Protein AF-A0AAV5U0P3-F1 (afdb_monomer_lite)

Radius of gyration: 22.28 Å; chains: 1; bounding box: 55×40×52 Å

Structure (mmCIF, N/CA/C/O backbone):
data_AF-A0AAV5U0P3-F1
#
_entry.id   AF-A0AAV5U0P3-F1
#
loop_
_atom_site.group_PDB
_atom_site.id
_atom_site.type_symbol
_atom_site.label_atom_id
_atom_site.label_alt_id
_atom_site.label_comp_id
_atom_site.label_asym_id
_atom_site.label_entity_id
_atom_site.label_seq_id
_atom_site.pdbx_PDB_ins_code
_atom_site.Cartn_x
_atom_site.Cartn_y
_atom_site.Cartn_z
_atom_site.occupancy
_atom_site.B_iso_or_equiv
_atom_site.auth_seq_id
_atom_site.auth_comp_id
_atom_site.auth_asym_id
_atom_site.auth_atom_id
_atom_site.pdbx_PDB_model_num
ATOM 1 N N . MET A 1 1 ? -16.451 -22.703 19.266 1.00 36.88 1 MET A N 1
ATOM 2 C CA . MET A 1 1 ? -16.047 -22.479 17.859 1.00 36.88 1 MET A CA 1
ATOM 3 C C . MET A 1 1 ? -15.415 -21.093 17.775 1.00 36.88 1 MET A C 1
ATOM 5 O O . MET A 1 1 ? -16.087 -20.140 17.412 1.00 36.88 1 MET A O 1
ATOM 9 N N . ASP A 1 2 ? -14.146 -20.972 18.171 1.00 39.59 2 ASP A N 1
ATOM 10 C CA . ASP A 1 2 ? -13.405 -19.703 18.162 1.00 39.59 2 ASP A CA 1
ATOM 11 C C . ASP A 1 2 ? -12.747 -19.481 16.800 1.00 39.59 2 ASP A C 1
ATOM 13 O O . ASP A 1 2 ? -11.634 -19.943 16.543 1.00 39.59 2 ASP A O 1
ATOM 17 N N . ARG A 1 3 ? -13.432 -18.774 15.899 1.00 48.09 3 ARG A N 1
ATOM 18 C CA . ARG A 1 3 ? -12.775 -18.206 14.717 1.00 48.09 3 ARG A CA 1
ATOM 19 C C . ARG A 1 3 ? -12.287 -16.810 15.078 1.00 48.09 3 ARG A C 1
ATOM 21 O O . ARG A 1 3 ? -13.047 -15.847 15.029 1.00 48.09 3 ARG A O 1
ATOM 28 N N . ARG A 1 4 ? -11.010 -16.707 15.452 1.00 56.50 4 ARG A N 1
ATOM 29 C CA . ARG A 1 4 ? -10.333 -15.415 15.615 1.00 56.50 4 ARG A CA 1
ATOM 30 C C . ARG A 1 4 ? -10.369 -14.657 14.292 1.00 56.50 4 ARG A C 1
ATOM 32 O O . ARG A 1 4 ? -9.743 -15.065 13.319 1.00 56.50 4 ARG A O 1
ATOM 39 N N . CYS A 1 5 ? -11.130 -13.569 14.262 1.00 58.34 5 CYS A N 1
ATOM 40 C CA . CYS A 1 5 ? -11.195 -12.678 13.116 1.00 58.34 5 CYS A CA 1
ATOM 41 C C . CYS A 1 5 ? -9.983 -11.737 13.153 1.00 58.34 5 CYS A C 1
ATOM 43 O O . CYS A 1 5 ? -9.810 -10.957 14.090 1.00 58.34 5 CYS A O 1
ATOM 45 N N . THR A 1 6 ? -9.133 -11.809 12.134 1.00 69.69 6 THR A N 1
ATOM 46 C CA . THR A 1 6 ? -8.080 -10.820 11.873 1.00 69.69 6 THR A CA 1
ATOM 47 C C . THR A 1 6 ? -8.636 -9.643 11.074 1.00 69.69 6 THR A C 1
ATOM 49 O O . THR A 1 6 ? -9.627 -9.783 10.351 1.00 69.69 6 THR A O 1
ATOM 52 N N . SER A 1 7 ? -8.004 -8.482 11.219 1.00 67.56 7 SER A N 1
ATOM 53 C CA . SER A 1 7 ? -8.362 -7.222 10.564 1.00 67.56 7 SER A CA 1
ATOM 54 C C . SER A 1 7 ? -7.168 -6.680 9.781 1.00 67.56 7 SER A C 1
ATOM 56 O O . SER A 1 7 ? -6.030 -6.839 10.220 1.00 67.56 7 SER A O 1
ATOM 58 N N . HIS A 1 8 ? -7.412 -6.048 8.634 1.00 72.06 8 HIS A N 1
ATOM 59 C CA . HIS A 1 8 ? -6.366 -5.453 7.810 1.00 72.06 8 HIS A CA 1
ATOM 60 C C . HIS A 1 8 ? -6.774 -4.086 7.242 1.00 72.06 8 HIS A C 1
ATOM 62 O O . HIS A 1 8 ? -7.898 -3.924 6.761 1.00 72.06 8 HIS A O 1
ATOM 68 N N . VAL A 1 9 ? -5.841 -3.126 7.247 1.00 62.50 9 VAL A N 1
ATOM 69 C CA . VAL A 1 9 ? -5.994 -1.793 6.633 1.00 62.50 9 VAL A CA 1
ATOM 70 C C . VAL A 1 9 ? -5.127 -1.686 5.392 1.00 62.50 9 VAL A C 1
ATOM 72 O O . VAL A 1 9 ? -3.909 -1.833 5.466 1.00 62.50 9 VAL A O 1
ATOM 75 N N . ASP A 1 10 ? -5.766 -1.384 4.266 1.00 57.59 10 ASP A N 1
ATOM 76 C CA . ASP A 1 10 ? -5.116 -1.212 2.973 1.00 57.59 10 ASP A CA 1
ATOM 77 C C . ASP A 1 10 ? -5.190 0.252 2.534 1.00 57.59 10 ASP A C 1
ATOM 79 O O . ASP A 1 10 ? -6.268 0.780 2.250 1.00 57.59 10 ASP A O 1
ATOM 83 N N . THR A 1 11 ? -4.047 0.928 2.473 1.00 50.72 11 THR A N 1
ATOM 84 C CA . THR A 1 11 ? -3.960 2.245 1.842 1.00 50.72 11 THR A CA 1
ATOM 85 C C . THR A 1 11 ? -3.872 2.040 0.330 1.00 50.72 11 THR A C 1
ATOM 87 O O . THR A 1 11 ? -2.845 1.600 -0.171 1.00 50.72 11 THR A O 1
ATOM 90 N N . LYS A 1 12 ? -4.936 2.334 -0.432 1.00 36.50 12 LYS A N 1
ATOM 91 C CA . LYS A 1 12 ? -4.889 2.267 -1.907 1.00 36.50 12 LYS A CA 1
ATOM 92 C C . LYS A 1 12 ? -4.185 3.507 -2.483 1.00 36.50 12 LYS A C 1
ATOM 94 O O . LYS A 1 12 ? -4.736 4.600 -2.343 1.00 36.50 12 LYS A O 1
ATOM 99 N N . PRO A 1 13 ? -3.027 3.388 -3.161 1.00 38.94 13 PRO A N 1
ATOM 100 C CA . PRO A 1 13 ? -2.409 4.515 -3.847 1.00 38.94 13 PRO A CA 1
ATOM 101 C C . PRO A 1 13 ? -2.849 4.608 -5.316 1.00 38.94 13 PRO A C 1
ATOM 103 O O . PRO A 1 13 ? -3.255 3.626 -5.936 1.00 38.94 13 PRO A O 1
ATOM 106 N N . LYS A 1 14 ? -2.706 5.810 -5.887 1.00 39.69 14 LYS A N 1
ATOM 107 C CA . LYS A 1 14 ? -2.897 6.089 -7.322 1.00 39.69 14 LYS A CA 1
ATOM 108 C C . LYS A 1 14 ? -1.726 5.578 -8.184 1.00 39.69 14 LYS A C 1
ATOM 110 O O . LYS A 1 14 ? -1.912 5.412 -9.381 1.00 39.69 14 LYS A O 1
ATOM 115 N N . TRP A 1 15 ? -0.568 5.290 -7.573 1.00 34.19 15 TRP A N 1
ATOM 116 C CA . TRP A 1 15 ? 0.605 4.651 -8.188 1.00 34.19 15 TRP A CA 1
ATOM 117 C C . TRP A 1 15 ? 1.404 3.874 -7.128 1.00 34.19 15 TRP A C 1
ATOM 119 O O . TRP A 1 15 ? 1.764 4.481 -6.117 1.00 34.19 15 TRP A O 1
ATOM 129 N N . PRO A 1 16 ? 1.674 2.568 -7.303 1.00 40.94 16 PRO A N 1
ATOM 130 C CA . PRO A 1 16 ? 2.462 1.797 -6.346 1.00 40.94 16 PRO A CA 1
ATOM 131 C C . PRO A 1 16 ? 3.967 2.057 -6.512 1.00 40.94 16 PRO A C 1
ATOM 133 O O . PRO A 1 16 ? 4.491 2.049 -7.624 1.00 40.94 16 PRO A O 1
ATOM 136 N N . GLN A 1 17 ? 4.676 2.250 -5.402 1.00 42.06 17 GLN A N 1
ATOM 137 C CA . GLN A 1 17 ? 6.120 2.047 -5.324 1.00 42.06 17 GLN A CA 1
ATOM 138 C C . GLN A 1 17 ? 6.383 0.541 -5.401 1.00 42.06 17 GLN A C 1
ATOM 140 O O . GLN A 1 17 ? 5.790 -0.230 -4.647 1.00 42.06 17 GLN A O 1
ATOM 145 N N . PHE A 1 18 ? 7.234 0.137 -6.338 1.00 38.09 18 PHE A N 1
ATOM 146 C CA . PHE A 1 18 ? 7.629 -1.252 -6.517 1.00 38.09 18 PHE A CA 1
ATOM 147 C C . PHE A 1 18 ? 8.843 -1.534 -5.628 1.00 38.09 18 PHE A C 1
ATOM 149 O O . PHE A 1 18 ? 9.930 -1.017 -5.889 1.00 38.09 18 PHE A O 1
ATOM 156 N N . ASP A 1 19 ? 8.650 -2.312 -4.566 1.00 36.50 19 ASP A N 1
ATOM 157 C CA . ASP A 1 19 ? 9.748 -2.772 -3.721 1.00 36.50 19 ASP A CA 1
ATOM 158 C C . ASP A 1 19 ? 10.452 -3.948 -4.424 1.00 36.50 19 ASP A C 1
ATOM 160 O O . ASP A 1 19 ? 9.823 -4.894 -4.899 1.00 36.50 19 ASP A O 1
ATOM 164 N N . SER A 1 20 ? 11.780 -3.885 -4.529 1.00 40.94 20 SER A N 1
ATOM 165 C CA . SER A 1 20 ? 12.624 -4.807 -5.310 1.00 40.94 20 SER A CA 1
ATOM 166 C C . SER A 1 20 ? 12.723 -6.235 -4.748 1.00 40.94 20 SER A C 1
ATOM 168 O O . SER A 1 20 ? 13.497 -7.044 -5.262 1.00 40.94 20 SER A O 1
ATOM 170 N N . GLU A 1 21 ? 11.945 -6.559 -3.716 1.00 32.91 21 GLU A N 1
ATOM 171 C CA . GLU A 1 21 ? 11.976 -7.842 -3.008 1.00 32.91 21 GLU A CA 1
ATOM 172 C C . GLU A 1 21 ? 10.827 -8.790 -3.383 1.00 32.91 21 GLU A C 1
ATOM 174 O O . GLU A 1 21 ? 10.746 -9.902 -2.865 1.00 32.91 21 GLU A O 1
ATOM 179 N N . GLU A 1 22 ? 9.973 -8.428 -4.345 1.00 34.03 22 GLU A N 1
ATOM 180 C CA . GLU A 1 22 ? 8.906 -9.313 -4.835 1.00 34.03 22 GLU A CA 1
ATOM 181 C C . GLU A 1 22 ? 9.407 -10.256 -5.943 1.00 34.03 22 GLU A C 1
ATOM 183 O O . GLU A 1 22 ? 8.870 -10.358 -7.041 1.00 34.03 22 GLU A O 1
ATOM 188 N N . SER A 1 23 ? 10.504 -10.956 -5.662 1.00 34.59 23 SER A N 1
ATOM 189 C CA . SER A 1 23 ? 10.976 -12.064 -6.491 1.00 34.59 23 SER A CA 1
ATOM 190 C C . SER A 1 23 ? 11.633 -13.119 -5.612 1.00 34.59 23 SER A C 1
ATOM 192 O O . SER A 1 23 ? 12.842 -13.321 -5.668 1.00 34.59 23 SER A O 1
ATOM 194 N N . LYS A 1 24 ? 10.830 -13.722 -4.724 1.00 31.75 24 LYS A N 1
ATOM 195 C CA . LYS A 1 24 ? 11.051 -15.035 -4.080 1.00 31.75 24 LYS A CA 1
ATOM 196 C C . LYS A 1 24 ? 9.915 -15.349 -3.098 1.00 31.75 24 LYS A C 1
ATOM 198 O O . LYS A 1 24 ? 10.121 -15.467 -1.896 1.00 31.75 24 LYS A O 1
ATOM 203 N N . LYS A 1 25 ? 8.700 -15.539 -3.608 1.00 24.56 25 LYS A N 1
ATOM 204 C CA . LYS A 1 25 ? 7.755 -16.436 -2.937 1.00 24.56 25 LYS A CA 1
ATOM 205 C C . LYS A 1 25 ? 6.828 -17.069 -3.959 1.00 24.56 25 LYS A C 1
ATOM 207 O O . LYS A 1 25 ? 5.807 -16.516 -4.344 1.00 24.56 25 LYS A O 1
ATOM 212 N N . THR A 1 26 ? 7.268 -18.221 -4.444 1.00 33.62 26 THR A N 1
ATOM 213 C CA . THR A 1 26 ? 6.430 -19.187 -5.136 1.00 33.62 26 THR A CA 1
ATOM 214 C C . THR A 1 26 ? 5.330 -19.597 -4.169 1.00 33.62 26 THR A C 1
ATOM 216 O O . THR A 1 26 ? 5.623 -20.302 -3.218 1.00 33.62 26 THR A O 1
ATOM 219 N N . ASP A 1 27 ? 4.106 -19.132 -4.387 1.00 28.62 27 ASP A N 1
ATOM 220 C CA . ASP A 1 27 ? 2.893 -19.787 -3.907 1.00 28.62 27 ASP A CA 1
ATOM 221 C C . ASP A 1 27 ? 1.771 -19.447 -4.890 1.00 28.62 27 ASP A C 1
ATOM 223 O O . ASP A 1 27 ? 1.311 -18.312 -4.995 1.00 28.62 27 ASP A O 1
ATOM 227 N N . HIS A 1 28 ? 1.420 -20.466 -5.669 1.00 27.75 28 HIS A N 1
ATOM 228 C CA . HIS A 1 28 ? 0.233 -20.635 -6.498 1.00 27.75 28 HIS A CA 1
ATOM 229 C C . HIS A 1 28 ? -0.900 -19.621 -6.260 1.00 27.75 28 HIS A C 1
ATOM 231 O O . HIS A 1 28 ? -1.805 -19.870 -5.471 1.00 27.75 28 HIS A O 1
ATOM 237 N N . TRP A 1 29 ? -0.928 -18.542 -7.043 1.00 25.95 29 TRP A N 1
ATOM 238 C CA . TRP A 1 29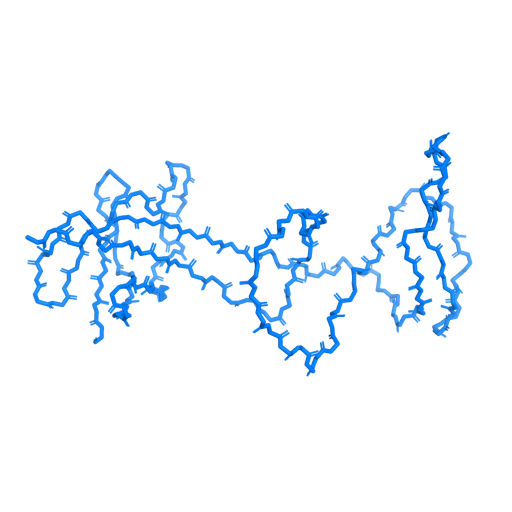 ? -2.162 -17.812 -7.326 1.00 25.95 29 TRP A CA 1
ATOM 239 C C . TRP A 1 29 ? -2.215 -17.499 -8.818 1.00 25.95 29 TRP A C 1
ATOM 241 O O . TRP A 1 29 ? -1.467 -16.671 -9.332 1.00 25.95 29 TRP A O 1
ATOM 251 N N . ASN A 1 30 ? -3.105 -18.204 -9.518 1.00 29.39 30 ASN A N 1
ATOM 252 C CA . ASN A 1 30 ? -3.495 -17.890 -10.885 1.00 29.39 30 ASN A CA 1
ATOM 253 C C . ASN A 1 30 ? -4.168 -16.513 -10.897 1.00 29.39 30 ASN A C 1
ATOM 255 O O . ASN A 1 30 ? -5.357 -16.399 -10.609 1.00 29.39 30 ASN A O 1
ATOM 259 N N . PHE A 1 31 ? -3.419 -15.476 -11.256 1.00 25.17 31 PHE A N 1
ATOM 260 C CA . PHE A 1 31 ? -3.987 -14.270 -11.840 1.00 25.17 31 PHE A CA 1
ATOM 261 C C . PHE A 1 31 ? -3.498 -14.183 -13.279 1.00 25.17 31 PHE A C 1
ATOM 263 O O . PHE A 1 31 ? -2.340 -13.881 -13.556 1.00 25.17 31 PHE A O 1
ATOM 270 N N . SER A 1 32 ? -4.407 -14.474 -14.205 1.00 31.66 32 SER A N 1
ATOM 271 C CA . SER A 1 32 ? -4.301 -14.075 -15.602 1.00 31.66 32 SER A CA 1
ATOM 272 C C . SER A 1 32 ? -4.204 -12.549 -15.655 1.00 31.66 32 SER A C 1
ATOM 274 O O . SER A 1 32 ? -5.213 -11.849 -15.562 1.00 31.66 32 SER A O 1
ATOM 276 N N . LEU A 1 33 ? -2.978 -12.030 -15.732 1.00 28.55 33 LEU A N 1
ATOM 27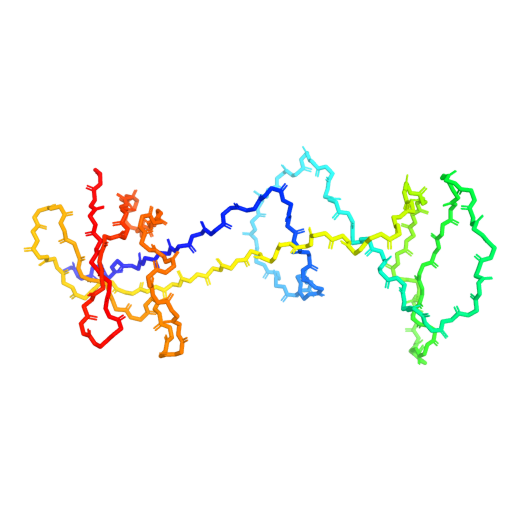7 C CA . LEU A 1 33 ? -2.701 -10.600 -15.791 1.00 28.55 33 LEU A CA 1
ATOM 278 C C . LEU A 1 33 ? -2.671 -10.147 -17.257 1.00 28.55 33 LEU A C 1
ATOM 280 O O . LEU A 1 33 ? -1.622 -10.062 -17.888 1.00 28.55 33 LEU A O 1
ATOM 284 N N . SER A 1 34 ? -3.838 -9.823 -17.812 1.00 31.70 34 SER A N 1
ATOM 285 C CA . SER A 1 34 ? -3.933 -8.927 -18.968 1.00 31.70 34 SER A CA 1
ATOM 286 C C . SER A 1 34 ? -3.854 -7.479 -18.477 1.00 31.70 34 SER A C 1
ATOM 288 O O . SER A 1 34 ? -4.845 -6.750 -18.483 1.00 31.70 34 SER A O 1
ATOM 290 N N . SER A 1 35 ? -2.705 -7.058 -17.949 1.00 34.00 35 SER A N 1
ATOM 291 C CA . SER A 1 35 ? -2.422 -5.646 -17.658 1.00 34.00 35 SER A CA 1
ATOM 292 C C . SER A 1 35 ? -0.905 -5.434 -17.599 1.00 34.00 35 SER A C 1
ATOM 294 O O . SER A 1 35 ? -0.245 -6.136 -16.832 1.00 34.00 35 SER A O 1
ATOM 296 N N . PRO A 1 36 ? -0.326 -4.504 -18.380 1.00 35.62 36 PRO A N 1
ATOM 297 C CA . PRO A 1 36 ? 1.110 -4.254 -18.355 1.00 35.62 36 PRO A CA 1
ATOM 298 C C . PRO A 1 36 ? 1.510 -3.649 -17.002 1.00 35.62 36 PRO A C 1
ATOM 300 O O . PRO A 1 36 ?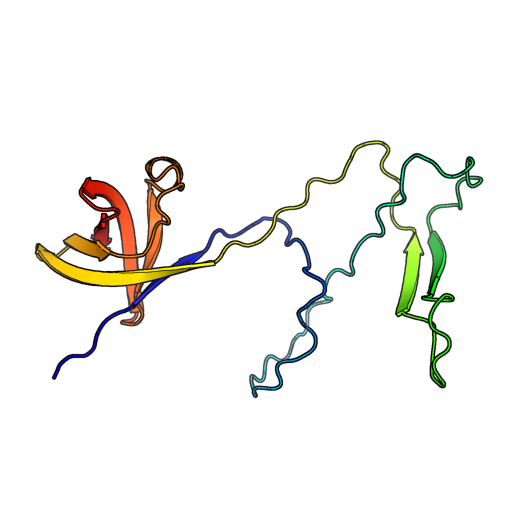 1.089 -2.549 -16.646 1.00 35.62 36 PRO A O 1
ATOM 303 N N . LEU A 1 37 ? 2.301 -4.399 -16.234 1.00 37.38 37 LEU A N 1
ATOM 304 C CA . LEU A 1 37 ? 2.902 -3.952 -14.978 1.00 37.38 37 LEU A CA 1
ATOM 305 C C . LEU A 1 37 ? 3.837 -2.754 -15.252 1.00 37.38 37 LEU A C 1
ATOM 307 O O . LEU A 1 37 ? 4.680 -2.850 -16.149 1.00 37.38 37 LEU A O 1
ATOM 311 N N . PRO A 1 38 ? 3.723 -1.632 -14.517 1.00 41.41 38 PRO A N 1
ATOM 312 C CA . PRO A 1 38 ? 4.620 -0.496 -14.688 1.00 41.41 38 PRO A CA 1
ATOM 313 C C . PRO A 1 38 ? 6.005 -0.842 -14.124 1.00 41.41 38 PRO A C 1
ATOM 315 O O . PRO A 1 38 ? 6.157 -1.130 -12.938 1.00 41.41 38 PRO A O 1
ATOM 318 N N . LEU A 1 39 ? 7.009 -0.839 -15.000 1.00 47.59 39 LEU A N 1
ATOM 319 C CA . LEU A 1 39 ? 8.409 -1.104 -14.668 1.00 47.59 39 LEU A CA 1
ATOM 320 C C . LEU A 1 39 ? 8.998 0.011 -13.775 1.00 47.59 39 LEU A C 1
ATOM 322 O O . LEU A 1 39 ? 8.579 1.167 -13.887 1.00 47.59 39 LEU A O 1
ATOM 326 N N . PRO A 1 40 ? 9.985 -0.304 -12.913 1.00 44.81 40 PRO A N 1
ATOM 327 C CA . PRO A 1 40 ? 10.641 0.680 -12.057 1.00 44.81 40 PRO A CA 1
ATOM 328 C C . PRO A 1 40 ? 11.353 1.749 -12.898 1.00 44.81 40 PRO A C 1
ATOM 330 O O . PRO A 1 40 ? 12.234 1.441 -13.701 1.00 44.81 40 PRO A O 1
ATOM 333 N N . LEU A 1 41 ? 10.979 3.017 -12.704 1.00 48.47 41 LEU A N 1
ATOM 334 C CA . LEU A 1 41 ? 11.696 4.154 -13.282 1.00 48.47 41 LEU A CA 1
ATOM 335 C C . LEU A 1 41 ? 13.055 4.299 -12.575 1.00 48.47 41 LEU A C 1
ATOM 337 O O . LEU A 1 41 ? 13.078 4.423 -11.347 1.00 48.47 41 LEU A O 1
ATOM 341 N N . PRO A 1 42 ? 14.188 4.296 -13.299 1.00 51.75 42 PRO A N 1
ATOM 342 C CA . PRO A 1 42 ? 15.488 4.530 -12.688 1.00 51.75 42 PRO A CA 1
ATOM 343 C C . PRO A 1 42 ? 15.594 5.989 -12.219 1.00 51.75 42 PRO A C 1
ATOM 345 O O . PRO A 1 42 ? 15.547 6.916 -13.024 1.00 51.75 42 PRO A O 1
ATOM 348 N N . VAL A 1 43 ? 15.754 6.193 -10.909 1.00 51.22 43 VAL A N 1
ATOM 349 C CA . VAL A 1 43 ? 16.110 7.493 -10.324 1.00 51.22 43 VAL A CA 1
ATOM 350 C C . VAL A 1 43 ? 17.636 7.590 -10.349 1.00 51.22 43 VAL A C 1
ATOM 352 O O . VAL A 1 43 ? 18.312 6.862 -9.623 1.00 51.22 43 VAL A O 1
ATOM 355 N N . LEU A 1 44 ? 18.198 8.420 -11.231 1.00 55.91 44 LEU A N 1
ATOM 356 C CA . LEU A 1 44 ? 19.649 8.619 -11.304 1.00 55.91 44 LEU A CA 1
ATOM 357 C C . LEU A 1 44 ? 20.119 9.543 -10.161 1.00 55.91 44 LEU A C 1
ATOM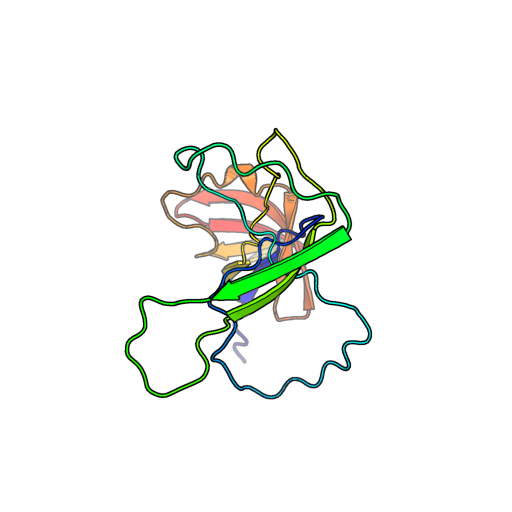 359 O O . LEU A 1 44 ? 19.450 10.539 -9.879 1.00 55.91 44 LEU A O 1
ATOM 363 N N . PRO A 1 45 ? 21.248 9.239 -9.490 1.00 49.22 45 PRO A N 1
ATOM 364 C CA . PRO A 1 45 ? 21.795 10.088 -8.437 1.00 49.22 45 PRO A CA 1
ATOM 365 C C . PRO A 1 45 ? 22.310 11.419 -9.002 1.00 49.22 45 PRO A C 1
ATOM 367 O O . PRO A 1 45 ? 22.878 11.478 -10.091 1.00 49.22 45 PRO A O 1
ATOM 370 N N . SER A 1 46 ? 22.157 12.483 -8.217 1.00 52.78 46 SER A N 1
ATOM 371 C CA . SER A 1 46 ? 22.469 13.876 -8.565 1.00 52.78 46 SER A CA 1
ATOM 372 C C . SER A 1 46 ? 23.961 14.203 -8.748 1.00 52.78 46 SER A C 1
ATOM 374 O O . SER A 1 46 ? 24.288 15.342 -9.070 1.00 52.78 46 SER A O 1
ATOM 376 N N . SER A 1 47 ? 24.874 13.249 -8.537 1.00 44.94 47 SER A N 1
ATOM 377 C CA . SER A 1 47 ? 26.324 13.489 -8.444 1.00 44.94 47 SER A CA 1
ATOM 378 C C . SER A 1 47 ? 27.172 12.912 -9.585 1.00 44.94 47 SER A C 1
ATOM 380 O O . SER A 1 47 ? 28.399 12.901 -9.485 1.00 44.94 47 SER A O 1
ATOM 382 N N . LEU A 1 48 ? 26.566 12.453 -10.681 1.00 52.53 48 LEU A N 1
ATOM 383 C CA . LEU A 1 48 ? 27.298 12.017 -11.875 1.00 52.53 48 LEU A CA 1
ATOM 384 C C . LEU A 1 48 ? 27.198 13.076 -12.976 1.00 52.53 48 LEU A C 1
ATOM 386 O O . LEU A 1 48 ? 26.208 13.796 -13.071 1.00 52.53 48 LEU A O 1
ATOM 390 N N . TRP A 1 49 ? 28.274 13.197 -13.756 1.00 52.88 49 TRP A N 1
ATOM 391 C CA . TRP A 1 49 ? 28.489 14.222 -14.783 1.00 52.88 49 TRP A CA 1
ATOM 392 C C . TRP A 1 49 ? 27.265 14.370 -15.693 1.00 52.88 49 TRP A C 1
ATOM 394 O O . TRP A 1 49 ? 26.571 13.372 -15.893 1.00 52.88 49 TRP A O 1
ATOM 404 N N . PRO A 1 50 ? 26.992 15.564 -16.260 1.00 52.75 50 PRO A N 1
ATOM 405 C CA . PRO A 1 50 ? 25.831 15.766 -17.116 1.00 52.75 50 PRO A CA 1
ATOM 406 C C . PRO A 1 50 ? 25.879 14.769 -18.274 1.00 52.75 50 PRO A C 1
ATOM 408 O O . PRO A 1 50 ? 26.638 14.921 -19.228 1.00 52.75 50 PRO A O 1
ATOM 411 N N . ILE A 1 51 ? 25.076 13.715 -18.162 1.00 59.16 51 ILE A N 1
ATOM 412 C CA . ILE A 1 51 ? 24.829 12.791 -19.254 1.00 59.16 51 ILE A CA 1
ATOM 413 C C . ILE A 1 51 ? 24.097 13.643 -20.281 1.00 59.16 51 ILE A C 1
ATOM 415 O O . ILE A 1 51 ? 23.022 14.168 -19.981 1.00 59.16 51 ILE A O 1
ATOM 419 N N . HIS A 1 52 ? 24.698 13.843 -21.456 1.00 59.22 52 HIS A N 1
ATOM 420 C CA . HIS A 1 52 ? 24.018 14.498 -22.568 1.00 59.22 52 HIS A CA 1
ATOM 421 C C . HIS A 1 52 ? 22.643 13.847 -22.720 1.00 59.22 52 HIS A C 1
ATOM 423 O O . HIS A 1 52 ? 22.556 12.634 -22.916 1.00 59.22 52 HIS A O 1
ATOM 429 N N . LEU A 1 53 ? 21.592 14.644 -22.505 1.00 62.19 53 LEU A N 1
ATOM 430 C CA . LEU A 1 53 ? 20.222 14.165 -22.357 1.00 62.19 53 LEU A CA 1
ATOM 431 C C . LEU A 1 53 ? 19.869 13.318 -23.579 1.00 62.19 53 LEU A C 1
ATOM 433 O O . LEU A 1 53 ? 19.753 13.840 -24.689 1.00 62.19 53 LEU A O 1
ATOM 437 N N . LEU A 1 54 ? 19.743 12.004 -23.378 1.00 69.69 54 LEU A N 1
ATOM 438 C CA . LEU A 1 54 ? 19.280 11.121 -24.435 1.00 69.69 54 LEU A CA 1
ATOM 439 C C . LEU A 1 54 ? 17.877 11.585 -24.860 1.00 69.69 54 LEU A C 1
ATOM 441 O O . LEU A 1 54 ? 17.051 11.878 -23.989 1.00 69.69 54 LEU A O 1
ATOM 445 N N . PRO A 1 55 ? 17.579 11.647 -26.169 1.00 79.00 55 PRO A N 1
ATOM 446 C CA . PRO A 1 55 ? 16.239 11.955 -26.644 1.00 79.00 55 PRO A CA 1
ATOM 447 C C . PRO A 1 55 ? 15.195 11.042 -25.992 1.00 79.00 55 PRO A C 1
ATOM 449 O O . PRO A 1 55 ? 15.456 9.857 -25.755 1.00 79.00 55 PRO A O 1
ATOM 452 N N . LEU A 1 56 ? 13.992 11.563 -25.745 1.00 83.44 56 LEU A N 1
ATOM 453 C CA . LEU A 1 56 ? 12.857 10.714 -25.382 1.00 83.44 56 LEU A CA 1
ATOM 454 C C . LEU A 1 56 ? 12.673 9.623 -26.450 1.00 83.44 56 LEU A C 1
ATOM 456 O O . LEU A 1 56 ? 12.861 9.861 -27.641 1.00 83.44 56 LEU A O 1
ATOM 460 N N . GLY A 1 57 ? 12.351 8.411 -26.014 1.00 83.81 57 GLY A N 1
ATOM 461 C CA . GLY A 1 57 ? 12.297 7.214 -26.851 1.00 83.81 57 GLY A CA 1
ATOM 462 C C . GLY A 1 57 ? 13.630 6.472 -26.989 1.00 83.81 57 GLY A C 1
ATOM 463 O O . GLY A 1 57 ? 13.643 5.370 -27.537 1.00 83.81 57 GLY A O 1
ATOM 464 N N . SER A 1 58 ? 14.738 7.002 -26.460 1.00 88.56 58 SER A N 1
ATOM 465 C CA . SER A 1 58 ? 16.028 6.303 -26.499 1.00 88.56 58 SER A CA 1
ATOM 466 C C . SER A 1 58 ? 15.986 4.987 -25.729 1.00 88.56 58 SER A C 1
ATOM 468 O O . SER A 1 58 ? 15.463 4.923 -24.614 1.00 88.56 58 SER A O 1
ATOM 470 N N . PHE A 1 59 ? 16.558 3.946 -26.329 1.00 89.50 59 PHE A N 1
ATOM 471 C CA . PHE A 1 59 ? 16.718 2.640 -25.702 1.00 89.50 59 PHE A CA 1
ATOM 472 C C . PHE A 1 59 ? 17.805 2.694 -24.623 1.00 89.50 59 PHE A C 1
ATOM 474 O O . PHE A 1 59 ? 18.883 3.241 -24.852 1.00 89.50 59 PHE A O 1
ATOM 481 N N . TYR A 1 60 ? 17.537 2.109 -23.459 1.00 86.75 60 TYR A N 1
ATOM 482 C CA . TYR A 1 60 ? 18.503 1.986 -22.373 1.00 86.75 60 TYR A CA 1
ATOM 483 C C . TYR A 1 60 ? 18.569 0.551 -21.848 1.00 86.75 60 TYR A C 1
ATOM 485 O O . TYR A 1 60 ? 17.602 -0.212 -21.923 1.00 86.75 60 TYR A O 1
ATOM 493 N N . VAL A 1 61 ? 19.716 0.207 -21.262 1.00 90.56 61 VAL A N 1
ATOM 494 C CA . VAL A 1 61 ? 19.961 -1.074 -20.594 1.00 90.56 61 VAL A CA 1
ATOM 495 C C . VAL A 1 61 ? 20.595 -0.804 -19.236 1.00 90.56 61 VAL A C 1
ATOM 497 O O . VAL A 1 61 ? 21.550 -0.040 -19.133 1.00 90.56 61 VAL A O 1
ATOM 500 N N . ALA A 1 62 ? 20.074 -1.445 -18.195 1.00 88.50 62 ALA A N 1
ATOM 501 C CA . ALA A 1 62 ? 20.647 -1.440 -16.860 1.00 88.50 62 ALA A CA 1
ATOM 502 C C . ALA A 1 62 ? 21.303 -2.794 -16.567 1.00 88.50 62 ALA A C 1
ATOM 504 O O . ALA A 1 62 ? 20.702 -3.854 -16.759 1.00 88.50 62 ALA A O 1
ATOM 505 N N . SER A 1 63 ? 22.534 -2.766 -16.061 1.00 88.19 63 SER A N 1
ATOM 506 C CA . SER A 1 63 ? 23.317 -3.964 -15.745 1.00 88.19 63 SER A CA 1
ATOM 507 C C . SER A 1 63 ? 24.042 -3.833 -14.414 1.00 88.19 63 SER A C 1
ATOM 509 O O . SER A 1 63 ? 24.525 -2.757 -14.068 1.00 88.19 63 SER A O 1
ATOM 511 N N . ARG A 1 64 ? 24.186 -4.945 -13.691 1.00 87.75 64 ARG A N 1
ATOM 512 C CA . ARG A 1 64 ? 24.996 -5.032 -12.466 1.00 87.75 64 ARG A CA 1
ATOM 513 C C . ARG A 1 64 ? 26.395 -5.538 -12.815 1.00 87.75 64 ARG A C 1
ATOM 515 O O . ARG A 1 64 ? 26.682 -6.723 -12.668 1.00 87.75 64 ARG A O 1
ATOM 522 N N . LEU A 1 65 ? 27.250 -4.642 -13.308 1.00 85.75 65 LEU A N 1
ATOM 523 C CA . LEU A 1 65 ? 28.600 -4.994 -13.776 1.00 85.75 65 LEU A CA 1
ATOM 524 C C . LEU A 1 65 ? 29.544 -5.434 -12.646 1.00 85.75 65 LEU A C 1
ATOM 526 O O . LEU A 1 65 ? 30.429 -6.248 -12.892 1.00 85.75 65 LEU A O 1
ATOM 530 N N . GLU A 1 66 ? 29.285 -4.983 -11.416 1.00 84.56 66 GLU A N 1
ATOM 531 C CA . GLU A 1 66 ? 30.031 -5.364 -10.205 1.00 84.56 66 GLU A CA 1
ATOM 532 C C . GLU A 1 66 ? 29.909 -6.855 -9.843 1.00 84.56 66 GLU A C 1
ATOM 534 O O . GLU A 1 66 ? 30.719 -7.395 -9.090 1.00 84.56 66 GLU A O 1
ATOM 539 N N . LEU A 1 67 ? 28.898 -7.563 -10.361 1.00 82.62 67 LEU A N 1
ATOM 540 C CA . LEU A 1 67 ? 28.739 -8.988 -10.086 1.00 82.62 67 LEU A CA 1
ATOM 541 C C . LEU A 1 67 ? 29.760 -9.801 -10.895 1.00 82.62 67 LEU A C 1
ATOM 543 O O . LEU A 1 67 ? 29.587 -10.029 -12.091 1.00 82.62 67 LEU A O 1
ATOM 547 N N . GLN A 1 68 ? 30.777 -10.341 -10.220 1.00 77.94 68 GLN A N 1
ATOM 548 C CA . GLN A 1 68 ? 31.753 -11.279 -10.802 1.00 77.94 68 GLN A CA 1
ATOM 549 C C . GLN A 1 68 ? 31.196 -12.704 -11.016 1.00 77.94 68 GLN A C 1
ATOM 551 O O . GLN A 1 68 ? 31.943 -13.644 -11.283 1.00 77.94 68 GLN A O 1
ATOM 556 N N . ALA A 1 69 ? 29.878 -12.889 -10.916 1.00 74.00 69 ALA A N 1
ATOM 557 C CA . ALA A 1 69 ? 29.229 -14.181 -11.100 1.00 74.00 69 ALA A CA 1
ATOM 558 C C . ALA A 1 69 ? 29.240 -14.636 -12.574 1.00 74.00 69 ALA A C 1
ATOM 560 O O . ALA A 1 69 ? 29.248 -13.821 -13.506 1.00 74.00 69 ALA A O 1
ATOM 561 N N . LYS A 1 70 ? 29.201 -15.961 -12.776 1.00 75.94 70 LYS A N 1
ATOM 562 C CA . LYS A 1 70 ? 28.920 -16.591 -14.074 1.00 75.94 70 LYS A CA 1
ATOM 563 C C . LYS A 1 70 ? 27.405 -16.535 -14.306 1.00 75.94 70 LYS A C 1
ATOM 565 O O . LYS A 1 70 ? 26.659 -17.205 -13.602 1.00 75.94 70 LYS A O 1
ATOM 570 N N . GLY A 1 71 ? 26.951 -15.705 -15.243 1.00 82.56 71 GLY A N 1
ATOM 571 C CA . GLY A 1 71 ? 25.529 -15.516 -15.550 1.00 82.56 71 GLY A CA 1
ATOM 572 C C . GLY A 1 71 ? 25.251 -14.203 -16.287 1.00 82.56 71 GLY A C 1
ATOM 573 O O . GLY A 1 71 ? 26.159 -13.394 -16.488 1.00 82.56 71 GLY A O 1
ATOM 574 N N . CYS A 1 72 ? 23.997 -13.992 -16.696 1.00 84.19 72 CYS A N 1
ATOM 575 C CA . CYS A 1 72 ? 23.572 -12.737 -17.319 1.00 84.19 72 CYS A CA 1
ATOM 576 C C . CYS A 1 72 ? 23.667 -11.579 -16.310 1.00 84.19 72 CYS A C 1
ATOM 578 O O . CYS A 1 72 ? 23.151 -11.679 -15.198 1.00 84.19 72 CYS A O 1
ATOM 580 N N . ARG A 1 73 ? 24.329 -10.483 -16.703 1.00 87.56 73 ARG A N 1
ATOM 581 C CA . ARG A 1 73 ? 24.532 -9.285 -15.862 1.00 87.56 73 ARG A CA 1
ATOM 582 C C . ARG A 1 73 ? 23.568 -8.146 -16.188 1.00 87.56 73 ARG A C 1
ATOM 584 O O . ARG A 1 73 ? 23.584 -7.121 -15.505 1.00 87.56 73 ARG A O 1
ATOM 591 N N . PHE A 1 74 ? 22.751 -8.311 -17.225 1.00 87.94 74 PHE A N 1
ATOM 592 C CA . PHE A 1 74 ? 21.699 -7.370 -17.584 1.00 87.94 74 PHE A CA 1
ATOM 593 C C . PHE A 1 74 ? 20.496 -7.582 -16.667 1.00 87.94 74 PHE A C 1
ATOM 595 O O . PHE A 1 74 ? 19.990 -8.696 -16.556 1.00 87.94 74 PHE A O 1
ATOM 602 N N . SER A 1 75 ? 20.062 -6.514 -16.000 1.00 88.12 75 SER A N 1
ATOM 603 C CA . SER A 1 75 ? 18.930 -6.544 -15.071 1.00 88.12 75 SER A CA 1
ATOM 604 C C . SER A 1 75 ? 17.621 -6.231 -15.791 1.00 88.12 75 SER A C 1
ATOM 606 O O . SER A 1 75 ? 16.635 -6.933 -15.603 1.00 88.12 75 SER A O 1
ATOM 608 N N . PHE A 1 76 ? 17.605 -5.165 -16.597 1.00 91.50 76 PHE A N 1
ATOM 609 C CA . PHE A 1 76 ? 16.428 -4.725 -17.349 1.00 91.50 76 PHE A CA 1
ATOM 610 C C . PHE A 1 76 ? 16.822 -3.798 -18.505 1.00 91.50 76 PHE A C 1
ATOM 612 O O . PHE A 1 76 ? 17.913 -3.228 -18.519 1.00 91.50 76 PHE A O 1
ATOM 619 N N . HIS A 1 77 ? 15.919 -3.638 -19.469 1.00 91.50 77 HIS A N 1
ATOM 620 C CA . HIS A 1 77 ? 16.038 -2.707 -20.589 1.00 91.50 77 HIS A CA 1
ATOM 621 C C . HIS A 1 77 ? 14.711 -1.966 -20.797 1.00 91.50 77 HIS A C 1
ATOM 623 O O . HIS A 1 77 ? 13.674 -2.394 -20.288 1.00 91.50 77 HIS A O 1
ATOM 629 N N . GLY A 1 78 ? 14.725 -0.863 -21.540 1.00 90.00 78 GLY A N 1
ATOM 630 C CA . GLY A 1 78 ? 13.517 -0.084 -21.798 1.00 90.00 78 GLY A CA 1
ATOM 631 C C . GLY A 1 78 ? 13.752 1.107 -22.716 1.00 90.00 78 GLY A C 1
ATOM 632 O O . GLY A 1 78 ? 14.830 1.263 -23.282 1.00 90.00 78 GLY A O 1
ATOM 633 N N . HIS A 1 79 ? 12.729 1.948 -22.849 1.00 89.56 79 HIS A N 1
ATOM 634 C CA . HIS A 1 79 ? 12.805 3.220 -23.563 1.00 89.56 79 HIS A CA 1
ATOM 635 C C . HIS A 1 79 ? 12.556 4.376 -22.600 1.00 89.56 79 HIS A C 1
ATOM 637 O O . HIS A 1 79 ? 11.687 4.293 -21.731 1.00 89.56 79 HIS A O 1
ATOM 643 N N . LEU A 1 80 ? 13.310 5.460 -22.756 1.00 85.62 80 LEU A N 1
ATOM 644 C CA . LEU A 1 80 ? 13.166 6.654 -21.932 1.00 85.62 80 LEU A CA 1
ATOM 645 C C . LEU A 1 80 ? 11.869 7.392 -22.287 1.00 85.62 80 LEU A C 1
ATOM 647 O O . LEU A 1 80 ? 11.775 8.000 -23.347 1.00 85.62 80 LEU A O 1
ATOM 651 N N . THR A 1 81 ? 10.859 7.350 -21.420 1.00 85.25 81 THR A N 1
ATOM 652 C CA . THR A 1 81 ? 9.546 7.959 -21.705 1.00 85.25 81 THR A CA 1
ATOM 653 C C . THR A 1 81 ? 9.432 9.408 -21.246 1.00 85.25 81 THR A C 1
ATOM 655 O O . THR A 1 81 ? 8.729 10.194 -21.876 1.00 85.25 81 THR A O 1
ATOM 658 N N . ALA A 1 82 ? 10.115 9.776 -20.164 1.00 80.12 82 ALA A N 1
ATOM 659 C CA . ALA A 1 82 ? 10.096 11.123 -19.613 1.00 80.12 82 ALA A CA 1
ATOM 660 C C . ALA A 1 82 ? 11.380 11.402 -18.825 1.00 80.12 82 ALA A C 1
ATOM 662 O O . ALA A 1 82 ? 11.907 10.516 -18.153 1.00 80.12 82 ALA A O 1
ATOM 663 N N . ILE A 1 83 ? 11.839 12.653 -18.870 1.00 77.00 83 ILE A N 1
ATOM 664 C CA . ILE A 1 83 ? 12.874 13.191 -17.985 1.00 77.00 83 ILE A CA 1
ATOM 665 C C . ILE A 1 83 ? 12.176 14.235 -17.118 1.00 77.00 83 ILE A C 1
ATOM 667 O O . ILE A 1 83 ? 11.640 15.207 -17.644 1.00 77.00 83 ILE A O 1
ATOM 671 N N . GLN A 1 84 ? 12.124 14.010 -15.808 1.00 73.81 84 GLN A N 1
ATOM 672 C CA . GLN A 1 84 ? 11.548 14.963 -14.860 1.00 73.81 84 GLN A CA 1
ATOM 673 C C . GLN A 1 84 ? 12.679 15.580 -14.039 1.00 73.81 84 GLN A C 1
ATOM 675 O O . GLN A 1 84 ? 13.542 14.859 -13.542 1.00 73.81 84 GLN A O 1
ATOM 680 N N . SER A 1 85 ? 12.686 16.911 -13.936 1.00 67.25 85 SER A N 1
ATOM 681 C CA . SER A 1 85 ? 13.610 17.661 -13.075 1.00 67.25 85 SER A CA 1
ATOM 682 C C . SER A 1 85 ? 13.267 17.500 -11.596 1.00 67.25 85 SER A C 1
ATOM 684 O O . SER A 1 85 ? 14.151 17.552 -10.744 1.00 67.25 85 SER A O 1
ATOM 686 N N . ASP A 1 86 ? 11.984 17.287 -11.309 1.00 74.62 86 ASP A N 1
ATOM 687 C CA . ASP A 1 86 ? 11.471 17.122 -9.958 1.00 74.62 86 ASP A CA 1
ATOM 688 C C . ASP A 1 86 ? 11.471 15.647 -9.561 1.00 74.62 86 ASP A C 1
ATOM 690 O O . ASP A 1 86 ? 11.269 14.753 -10.388 1.00 74.62 86 ASP A O 1
ATOM 694 N N . SER A 1 87 ? 11.666 15.385 -8.269 1.00 73.19 87 SER A N 1
ATOM 695 C CA . SER A 1 87 ? 11.607 14.028 -7.742 1.00 73.19 87 SER A CA 1
ATOM 696 C C . SER A 1 87 ? 10.193 13.447 -7.919 1.00 73.19 87 SER A C 1
ATOM 698 O O . SER A 1 87 ? 9.212 14.028 -7.438 1.00 73.19 87 SER A O 1
ATOM 700 N N . PRO A 1 88 ? 10.044 12.296 -8.601 1.00 72.25 88 PRO A N 1
ATOM 701 C CA . PRO A 1 88 ? 8.737 11.679 -8.753 1.00 72.25 88 PRO A CA 1
ATOM 702 C C . PRO A 1 88 ? 8.153 11.304 -7.385 1.00 72.25 88 PRO A C 1
ATOM 704 O O . PRO A 1 88 ? 8.844 10.798 -6.499 1.00 72.25 88 PRO A O 1
ATOM 707 N N . ARG A 1 89 ? 6.850 11.551 -7.207 1.00 76.06 89 ARG A N 1
ATOM 708 C CA . ARG A 1 89 ? 6.124 11.163 -5.991 1.00 76.06 89 ARG A CA 1
ATOM 709 C C . ARG A 1 89 ? 5.852 9.661 -6.009 1.00 76.06 89 ARG A C 1
ATOM 711 O O . ARG A 1 89 ? 4.890 9.216 -6.633 1.00 76.06 89 ARG A O 1
ATOM 718 N N . PHE A 1 90 ? 6.679 8.901 -5.303 1.00 75.69 90 PHE A N 1
ATOM 719 C CA . PHE A 1 90 ? 6.451 7.480 -5.050 1.00 75.69 90 PHE A CA 1
ATOM 720 C C . PHE A 1 90 ? 5.587 7.279 -3.801 1.00 75.69 90 PHE A C 1
ATOM 722 O O . PHE A 1 90 ? 5.763 7.967 -2.796 1.00 75.69 90 PHE A O 1
ATOM 729 N N . PHE A 1 91 ? 4.655 6.325 -3.860 1.00 75.69 91 PHE A N 1
ATOM 730 C CA . PHE A 1 91 ? 3.832 5.926 -2.719 1.00 75.69 91 PHE A CA 1
ATOM 731 C C . PHE A 1 91 ? 3.998 4.430 -2.463 1.00 75.69 91 PHE A C 1
ATOM 733 O O . PHE A 1 91 ? 3.559 3.609 -3.264 1.00 75.69 91 PHE A O 1
ATOM 740 N N . SER A 1 92 ? 4.595 4.061 -1.332 1.00 77.44 92 SER A N 1
ATOM 741 C CA . SER A 1 92 ? 4.627 2.665 -0.888 1.00 77.44 92 SER A CA 1
ATOM 742 C C . SER A 1 92 ? 3.266 2.244 -0.339 1.00 77.44 92 SER A C 1
ATOM 744 O O . SER A 1 92 ? 2.647 2.957 0.459 1.00 77.44 92 SER A O 1
ATOM 746 N N . ARG A 1 93 ? 2.791 1.073 -0.777 1.00 77.56 93 ARG A N 1
ATOM 747 C CA . ARG A 1 93 ? 1.580 0.461 -0.234 1.00 77.56 93 ARG A CA 1
ATOM 748 C C . ARG A 1 93 ? 1.918 -0.140 1.122 1.00 77.56 93 ARG A C 1
ATOM 750 O O . ARG A 1 93 ? 2.784 -0.999 1.230 1.00 77.56 93 ARG A O 1
ATOM 757 N N . GLN A 1 94 ? 1.219 0.308 2.156 1.00 81.50 94 GLN A N 1
ATOM 758 C CA . GLN A 1 94 ? 1.460 -0.132 3.523 1.00 81.50 94 GLN A CA 1
ATOM 759 C C . GLN A 1 94 ? 0.277 -0.979 3.984 1.00 81.50 94 GLN A C 1
ATOM 761 O O . GLN A 1 94 ? -0.868 -0.530 3.971 1.00 81.50 94 GLN A O 1
ATOM 766 N N . LYS A 1 95 ? 0.579 -2.213 4.384 1.00 84.75 95 LYS A N 1
ATOM 767 C CA . LYS A 1 95 ? -0.369 -3.222 4.867 1.00 84.75 95 LYS A CA 1
ATOM 768 C C . LYS A 1 95 ? -0.188 -3.382 6.374 1.00 84.75 95 LYS A C 1
ATOM 770 O O . LYS A 1 95 ? 0.929 -3.596 6.842 1.00 84.75 95 LYS A O 1
ATOM 775 N N . ARG A 1 96 ? -1.270 -3.235 7.146 1.00 87.50 96 ARG A N 1
ATOM 776 C CA . ARG A 1 96 ? -1.258 -3.371 8.616 1.00 87.50 96 ARG A CA 1
ATOM 777 C C . ARG A 1 96 ? -2.314 -4.355 9.065 1.00 87.50 96 ARG A C 1
ATOM 779 O O . ARG A 1 96 ? -3.485 -4.171 8.744 1.00 87.50 96 ARG A O 1
ATOM 786 N N . GLU A 1 97 ? -1.901 -5.365 9.818 1.00 89.38 97 GLU A N 1
ATOM 787 C CA . GLU A 1 97 ? -2.776 -6.416 10.333 1.00 89.38 97 GLU A CA 1
ATOM 788 C C . GLU A 1 97 ? -2.915 -6.309 11.853 1.00 89.38 97 GLU A C 1
ATOM 790 O O . GLU A 1 97 ? -1.955 -5.985 12.548 1.00 89.38 97 GLU A O 1
ATOM 795 N N . GLY A 1 98 ? -4.116 -6.573 12.360 1.00 89.38 98 GLY A N 1
ATOM 796 C CA . GLY A 1 98 ? -4.439 -6.585 13.784 1.00 89.38 98 GLY A CA 1
ATOM 797 C C . GLY A 1 98 ? -5.459 -7.670 14.121 1.00 89.38 98 GLY A C 1
ATOM 798 O O . GLY A 1 98 ? -6.028 -8.312 13.236 1.00 89.38 98 GLY A O 1
ATOM 799 N N . GLU A 1 99 ? -5.725 -7.865 15.407 1.00 90.38 99 GLU A N 1
ATOM 800 C CA . GLU A 1 99 ? -6.621 -8.909 15.917 1.00 90.38 99 GLU A CA 1
ATOM 801 C C . GLU A 1 99 ? -7.839 -8.286 16.603 1.00 90.38 99 GLU A C 1
ATOM 803 O O . GLU A 1 99 ? -7.697 -7.327 17.365 1.00 90.38 99 GLU A O 1
ATOM 808 N N . VAL A 1 100 ? -9.034 -8.838 16.369 1.00 91.31 100 VAL A N 1
ATOM 809 C CA . VAL A 1 100 ? -10.226 -8.464 17.141 1.00 91.31 100 VAL A CA 1
ATOM 810 C C . VAL A 1 100 ? -10.069 -8.988 18.568 1.00 91.31 100 VAL A C 1
ATOM 812 O O . VAL A 1 100 ? -9.981 -10.191 18.794 1.00 91.31 100 VAL A O 1
ATOM 815 N N . GLU A 1 101 ? -10.025 -8.079 19.537 1.00 90.56 101 GLU A N 1
ATOM 816 C CA . GLU A 1 101 ? -9.926 -8.415 20.956 1.00 90.56 101 GLU A CA 1
ATOM 817 C C . GLU A 1 101 ? -11.294 -8.757 21.545 1.00 90.56 101 GLU A C 1
ATOM 819 O O . GLU A 1 101 ? -11.431 -9.750 22.253 1.00 90.56 101 GLU A O 1
ATOM 824 N N . ARG A 1 102 ? -12.300 -7.919 21.272 1.00 90.31 102 ARG A N 1
ATOM 825 C CA . ARG A 1 102 ? -13.667 -8.094 21.777 1.00 90.31 102 ARG A CA 1
ATOM 826 C C . ARG A 1 102 ? -14.684 -7.335 20.936 1.00 90.31 102 ARG A C 1
ATOM 828 O O . ARG A 1 102 ? -14.360 -6.322 20.316 1.00 90.31 102 ARG A O 1
ATOM 835 N N . VAL A 1 103 ? -15.925 -7.803 20.976 1.00 91.00 103 VAL A N 1
ATOM 836 C CA . VAL A 1 103 ? -17.102 -7.087 20.470 1.00 91.00 103 VAL A CA 1
ATOM 837 C C . VAL A 1 103 ? -17.589 -6.154 21.580 1.00 91.00 103 VAL A C 1
ATOM 839 O O . VAL A 1 103 ? -17.761 -6.609 22.709 1.00 91.00 103 VAL A O 1
ATOM 842 N N . HIS A 1 104 ? -17.745 -4.860 21.298 1.00 88.88 104 HIS A N 1
ATOM 843 C CA . HIS A 1 104 ? -18.279 -3.894 22.266 1.00 88.88 104 HIS A CA 1
ATOM 844 C C . HIS A 1 104 ? -19.795 -3.750 22.099 1.00 88.88 104 HIS A C 1
ATOM 846 O O . HIS A 1 104 ? -20.528 -3.945 23.059 1.00 88.88 104 HIS A O 1
ATOM 852 N N . ASP A 1 105 ? -20.253 -3.504 20.870 1.00 89.75 105 ASP A N 1
ATOM 853 C CA . ASP A 1 105 ? -21.669 -3.439 20.496 1.00 89.75 105 ASP A CA 1
ATOM 854 C C . ASP A 1 105 ? -21.925 -4.291 19.246 1.00 89.75 105 ASP A C 1
ATOM 856 O O . ASP A 1 105 ? -20.994 -4.743 18.580 1.00 89.75 105 ASP A O 1
ATOM 860 N N . SER A 1 106 ? -23.191 -4.429 18.846 1.00 86.88 106 SER A N 1
ATOM 861 C CA . SER A 1 106 ? -23.589 -5.140 17.617 1.00 86.88 106 SER A CA 1
ATOM 862 C C . SER A 1 106 ? -22.909 -4.625 16.340 1.00 86.88 106 SER A C 1
ATOM 864 O O . SER A 1 106 ? -22.813 -5.359 15.359 1.00 86.88 106 SER A O 1
ATOM 866 N N . ARG A 1 107 ? -22.429 -3.376 16.349 1.00 89.25 107 ARG A N 1
ATOM 867 C CA . ARG A 1 107 ? -21.715 -2.737 15.234 1.00 89.25 107 ARG A CA 1
ATOM 868 C C . ARG A 1 107 ? -20.328 -2.228 15.604 1.00 89.25 107 ARG A C 1
ATOM 870 O O . ARG A 1 107 ? -19.691 -1.603 14.765 1.00 89.25 107 ARG A O 1
ATOM 877 N N . THR A 1 108 ? -19.851 -2.451 16.829 1.00 89.94 108 THR A N 1
ATOM 878 C CA . THR A 1 108 ? -18.556 -1.914 17.263 1.00 89.94 108 THR A CA 1
ATOM 879 C C . THR A 1 108 ? -17.641 -3.010 17.798 1.00 89.94 108 THR A C 1
ATOM 881 O O . THR A 1 108 ? -18.024 -3.839 18.623 1.00 89.94 108 THR A O 1
ATOM 884 N N . LEU A 1 109 ? -16.398 -3.013 17.323 1.00 91.69 109 LEU A N 1
ATOM 885 C CA . LEU A 1 109 ? -15.364 -3.976 17.689 1.00 91.69 109 LEU A CA 1
ATOM 886 C C . LEU A 1 109 ? -14.142 -3.251 18.235 1.00 91.69 109 LEU A C 1
ATOM 888 O O . LEU A 1 109 ? -13.788 -2.169 17.770 1.00 91.69 109 LEU A O 1
ATOM 892 N N . ILE A 1 110 ? -13.461 -3.877 19.186 1.00 91.38 110 ILE A N 1
ATOM 893 C CA . ILE A 1 110 ? -12.160 -3.423 19.664 1.00 91.38 110 ILE A CA 1
ATOM 894 C C . ILE A 1 110 ? -11.085 -4.294 19.027 1.00 91.38 110 ILE A C 1
ATOM 896 O O . ILE A 1 110 ? -11.109 -5.518 19.155 1.00 91.38 110 ILE A O 1
ATOM 900 N N . VAL A 1 111 ? -10.139 -3.654 18.348 1.00 90.31 111 VAL A N 1
ATOM 901 C CA . VAL A 1 111 ? -9.020 -4.292 17.653 1.00 90.31 111 VAL A CA 1
ATOM 902 C C . VAL A 1 111 ? -7.719 -3.919 18.356 1.00 90.31 111 VAL A C 1
ATOM 904 O O . VAL A 1 111 ? -7.503 -2.754 18.688 1.00 90.31 111 VAL A O 1
ATOM 907 N N . LYS A 1 112 ? -6.831 -4.891 18.553 1.00 90.25 112 LYS A N 1
ATOM 908 C CA . LYS A 1 112 ? -5.481 -4.700 19.103 1.00 90.25 112 LYS A CA 1
ATOM 909 C C . LYS A 1 112 ? -4.414 -5.023 18.056 1.00 90.25 112 LYS A C 1
ATOM 911 O O . LYS A 1 112 ? -4.694 -5.653 17.037 1.00 90.25 112 LYS A O 1
ATOM 916 N N . ASN A 1 113 ? -3.177 -4.608 18.323 1.00 88.62 113 ASN A N 1
ATOM 917 C CA . ASN A 1 113 ? -1.997 -4.862 17.482 1.00 88.62 113 ASN A CA 1
ATOM 918 C C . ASN A 1 113 ? -2.059 -4.288 16.054 1.00 88.62 113 ASN A C 1
ATOM 920 O O . ASN A 1 113 ? -1.205 -4.610 15.239 1.00 88.62 113 ASN A O 1
ATOM 924 N N . LEU A 1 114 ? -3.009 -3.395 15.754 1.00 86.44 114 LEU A N 1
ATOM 925 C CA . LEU A 1 114 ? -3.080 -2.718 14.453 1.00 86.44 114 LEU A CA 1
ATOM 926 C C . LEU A 1 114 ? -2.021 -1.605 14.313 1.00 86.44 114 LEU A C 1
ATOM 928 O O . LEU A 1 114 ? -1.583 -1.258 13.212 1.00 86.44 114 LEU A O 1
ATOM 932 N N . PHE A 1 115 ? -1.596 -1.039 15.446 1.00 87.44 115 PHE A N 1
ATOM 933 C CA . PHE A 1 115 ? -0.657 0.075 15.516 1.00 87.44 115 PHE A CA 1
ATOM 934 C C . PHE A 1 115 ? 0.597 -0.312 16.294 1.00 87.44 115 PHE A C 1
ATOM 936 O O . PHE A 1 115 ? 0.514 -0.883 17.378 1.00 87.44 115 PHE A O 1
ATOM 943 N N . LYS A 1 116 ? 1.767 0.054 15.757 1.00 86.06 116 LYS A N 1
ATOM 944 C CA . LYS A 1 116 ? 3.025 0.041 16.515 1.00 86.06 116 LYS A CA 1
ATOM 945 C C . LYS A 1 116 ? 3.022 1.179 17.534 1.00 86.06 116 LYS A C 1
ATOM 947 O O . LYS A 1 116 ? 2.330 2.178 17.328 1.00 86.06 116 LYS A O 1
ATOM 952 N N . LYS A 1 117 ? 3.836 1.062 18.587 1.00 84.25 117 LYS A N 1
ATOM 953 C CA . LYS A 1 117 ? 3.915 2.056 19.670 1.00 84.25 117 LYS A CA 1
ATOM 954 C C . LYS A 1 117 ? 4.264 3.458 19.162 1.00 84.25 117 LYS A C 1
ATOM 956 O O . LYS A 1 117 ? 3.681 4.426 19.632 1.00 84.25 117 LYS A O 1
ATOM 961 N N . GLU A 1 118 ? 5.140 3.566 18.165 1.00 85.06 118 GLU A N 1
ATOM 962 C CA . GLU A 1 118 ? 5.501 4.845 17.541 1.00 85.06 118 GLU A CA 1
ATOM 963 C C . GLU A 1 118 ? 4.495 5.371 16.495 1.00 85.06 11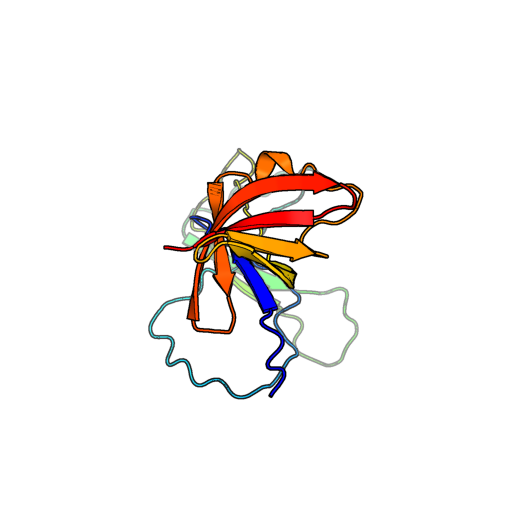8 GLU A C 1
ATOM 965 O O . GLU A 1 118 ? 4.690 6.448 15.931 1.00 85.06 118 GLU A O 1
ATOM 970 N N . THR A 1 119 ? 3.418 4.638 16.186 1.00 85.06 119 THR A N 1
ATOM 971 C CA . THR A 1 119 ? 2.476 5.077 15.147 1.00 85.06 119 THR A CA 1
ATOM 972 C C . THR A 1 119 ? 1.571 6.197 15.660 1.00 85.06 119 THR A C 1
ATOM 974 O O . THR A 1 119 ? 0.846 6.016 16.633 1.00 85.06 119 THR A O 1
ATOM 977 N N . LYS A 1 120 ? 1.505 7.315 14.923 1.00 86.25 120 LYS A N 1
ATOM 978 C CA . LYS A 1 120 ? 0.460 8.338 15.093 1.00 86.25 120 LYS A CA 1
ATOM 979 C C . LYS A 1 120 ? -0.894 7.783 14.647 1.00 86.25 120 LYS A C 1
ATOM 981 O O . LYS A 1 120 ? -1.219 7.795 13.463 1.00 86.25 120 LYS A O 1
ATOM 986 N N . GLN A 1 121 ? -1.656 7.257 15.597 1.00 83.94 121 GLN A N 1
ATOM 987 C CA . GLN A 1 121 ? -2.896 6.532 15.321 1.00 83.94 121 GLN A CA 1
ATOM 988 C C . GLN A 1 121 ? -3.963 7.421 14.685 1.00 83.94 121 GLN A C 1
ATOM 990 O O . GLN A 1 121 ? -4.636 6.973 13.763 1.00 83.94 121 GLN A O 1
ATOM 995 N N . SER A 1 122 ? -4.022 8.694 15.086 1.00 84.06 122 SER A N 1
ATOM 996 C CA . SER A 1 122 ? -4.979 9.686 14.579 1.00 84.06 122 SER A CA 1
ATOM 997 C C . SER A 1 122 ? -4.963 9.861 13.058 1.00 84.06 122 SER A C 1
ATOM 999 O O . SER A 1 122 ? -5.950 10.310 12.485 1.00 84.06 122 SER A O 1
ATOM 1001 N N . LEU A 1 123 ? -3.873 9.477 12.381 1.00 86.50 123 LEU A N 1
ATOM 1002 C CA . LEU A 1 123 ? -3.779 9.481 10.917 1.00 86.50 123 LEU A CA 1
ATOM 1003 C C . LEU A 1 123 ? -4.649 8.406 10.250 1.00 86.50 123 LEU A C 1
ATOM 1005 O O . LEU A 1 123 ? -4.902 8.483 9.052 1.00 86.50 123 LEU A O 1
ATOM 1009 N N . PHE A 1 124 ? -5.071 7.395 11.008 1.00 86.81 124 PHE A N 1
ATOM 1010 C CA . PHE A 1 124 ? -5.817 6.239 10.519 1.00 86.81 124 PHE A CA 1
ATOM 1011 C C . PHE A 1 124 ? -7.313 6.320 10.842 1.00 86.81 124 PHE A C 1
ATOM 1013 O O . PHE A 1 124 ? -8.079 5.441 10.440 1.0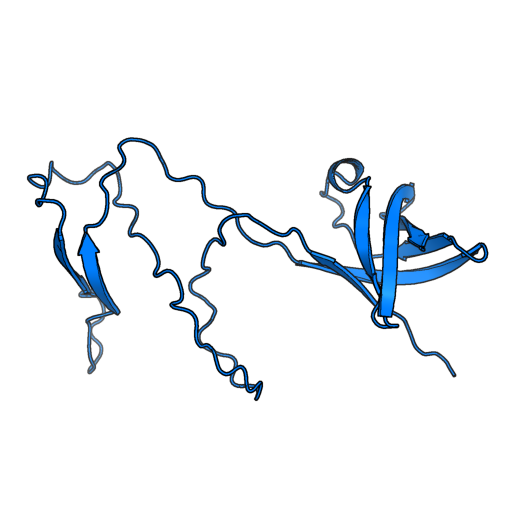0 86.81 124 PHE A O 1
ATOM 1020 N N . THR A 1 125 ? -7.754 7.362 11.549 1.00 88.50 125 THR A N 1
ATOM 1021 C CA . THR A 1 125 ? -9.174 7.616 11.794 1.00 88.50 125 THR A CA 1
ATOM 1022 C C . THR A 1 125 ? -9.920 7.802 10.470 1.00 88.50 125 THR A C 1
ATOM 1024 O O . THR A 1 125 ? -9.490 8.536 9.586 1.00 88.50 125 THR A O 1
ATOM 1027 N N . GLY A 1 126 ? -11.051 7.118 10.320 1.00 87.19 126 GLY A N 1
ATOM 1028 C CA . GLY A 1 126 ? -11.877 7.111 9.115 1.00 87.19 126 GLY A CA 1
ATOM 1029 C C . GLY A 1 126 ? -11.422 6.129 8.031 1.00 87.19 126 GLY A C 1
ATOM 1030 O O . GLY A 1 126 ? -12.126 5.974 7.032 1.00 87.19 126 GLY A O 1
ATOM 1031 N N . MET A 1 127 ? -10.293 5.435 8.207 1.00 89.94 127 MET A N 1
ATOM 1032 C CA . MET A 1 127 ? -9.831 4.448 7.228 1.00 89.94 127 MET A CA 1
ATOM 1033 C C . MET A 1 127 ? -10.680 3.175 7.256 1.00 89.94 127 MET A C 1
ATOM 1035 O O . MET A 1 127 ? -11.122 2.730 8.318 1.00 89.94 127 MET A O 1
ATOM 1039 N N . GLU A 1 128 ? -10.900 2.592 6.074 1.00 90.69 128 GLU A N 1
ATOM 1040 C CA . GLU A 1 128 ? -11.569 1.298 5.921 1.00 90.69 128 GLU A CA 1
ATOM 1041 C C . GLU A 1 128 ? -10.669 0.174 6.444 1.00 90.69 128 GLU A C 1
ATOM 1043 O O . GLU A 1 128 ? -9.490 0.080 6.096 1.00 90.69 128 GLU A O 1
ATOM 1048 N N . VAL A 1 129 ? -11.248 -0.703 7.257 1.00 90.31 129 VAL A N 1
ATOM 1049 C CA . VAL A 1 129 ? -10.611 -1.914 7.762 1.00 90.31 129 VAL A CA 1
ATOM 1050 C C . VAL A 1 129 ? -11.454 -3.101 7.331 1.00 90.31 129 VAL A C 1
ATOM 1052 O O . VAL A 1 129 ? -12.670 -3.127 7.532 1.00 90.31 129 VAL A O 1
ATOM 1055 N N . ARG A 1 130 ? -10.803 -4.101 6.747 1.00 91.00 130 ARG A N 1
ATOM 1056 C CA . ARG A 1 130 ? -11.453 -5.333 6.305 1.00 91.00 130 ARG A CA 1
ATOM 1057 C C . ARG A 1 130 ? -11.196 -6.432 7.310 1.00 91.00 130 ARG A C 1
ATOM 1059 O O . ARG A 1 130 ? -10.053 -6.655 7.706 1.00 91.00 130 ARG A O 1
ATOM 1066 N N . LEU A 1 131 ? -12.254 -7.123 7.704 1.00 88.06 131 LEU A N 1
ATOM 1067 C CA . LEU A 1 131 ? -12.166 -8.291 8.560 1.00 88.06 131 LEU A CA 1
ATOM 1068 C C . LEU A 1 131 ? -12.078 -9.551 7.703 1.00 88.06 131 LEU A C 1
ATOM 1070 O O . LEU A 1 131 ? -12.686 -9.655 6.640 1.00 88.06 131 LEU A O 1
ATOM 1074 N N . SER A 1 132 ? -11.358 -10.546 8.203 1.00 86.94 132 SER A N 1
ATOM 1075 C CA . SER A 1 132 ? -11.266 -11.880 7.591 1.00 86.94 132 SER A CA 1
ATOM 1076 C C . SER A 1 132 ? -12.613 -12.606 7.487 1.00 86.94 132 SER A C 1
ATOM 1078 O O . SER A 1 132 ? -12.758 -13.491 6.650 1.00 86.94 132 SER A O 1
ATOM 1080 N N . CYS A 1 133 ? -13.616 -12.217 8.280 1.00 81.69 133 CYS A N 1
ATOM 1081 C CA . CYS A 1 133 ? -14.988 -12.719 8.162 1.00 81.69 133 CYS A CA 1
ATOM 1082 C C . CYS A 1 133 ? -15.775 -12.121 6.980 1.00 81.69 133 CYS A C 1
ATOM 1084 O O . CYS A 1 133 ? -16.929 -12.486 6.781 1.00 81.69 133 CYS A O 1
ATOM 1086 N N . GLY A 1 134 ? -15.178 -11.210 6.204 1.00 84.62 134 GLY A N 1
ATOM 1087 C CA . GLY A 1 134 ? -15.819 -10.543 5.068 1.00 84.62 134 GLY A CA 1
ATOM 1088 C C . GLY A 1 134 ? -16.532 -9.238 5.428 1.00 84.62 134 GLY A C 1
ATOM 1089 O O . GLY A 1 134 ? -16.894 -8.482 4.530 1.00 84.62 134 GLY A O 1
ATOM 1090 N N . SER A 1 135 ? -16.690 -8.931 6.718 1.00 86.75 135 SER A N 1
ATOM 1091 C CA . SER A 1 135 ? -17.242 -7.655 7.174 1.00 86.75 135 SER A CA 1
ATOM 1092 C C . SER A 1 135 ? -16.256 -6.505 6.952 1.00 86.75 135 SER A C 1
ATOM 1094 O O . SER A 1 135 ? -15.034 -6.665 7.043 1.00 86.75 135 SER A O 1
ATOM 1096 N N . ILE A 1 136 ? -16.797 -5.321 6.688 1.00 90.06 136 ILE A N 1
ATOM 1097 C CA . ILE A 1 136 ? -16.031 -4.098 6.457 1.00 90.06 136 ILE A CA 1
ATOM 1098 C C . ILE A 1 136 ? -16.437 -3.089 7.527 1.00 90.06 136 ILE A C 1
ATOM 1100 O O . ILE A 1 136 ? -17.612 -2.979 7.870 1.00 90.06 136 ILE A O 1
ATOM 1104 N N . GLY A 1 137 ? -15.465 -2.354 8.057 1.00 89.81 137 GLY A N 1
ATOM 1105 C CA . GLY A 1 137 ? -15.719 -1.278 9.005 1.00 89.81 137 GLY A CA 1
ATOM 1106 C C . GLY A 1 137 ? -14.815 -0.076 8.785 1.00 89.81 137 GLY A C 1
ATOM 1107 O O . GLY A 1 137 ? -13.909 -0.104 7.952 1.00 89.81 137 GLY A O 1
ATOM 1108 N N . ARG A 1 138 ? -15.050 0.995 9.540 1.00 92.06 138 ARG A N 1
ATOM 1109 C CA . ARG A 1 138 ? -14.149 2.148 9.635 1.00 92.06 138 ARG A CA 1
ATOM 1110 C C . ARG A 1 138 ? -13.582 2.285 11.031 1.00 92.06 138 ARG A C 1
ATOM 1112 O O . ARG A 1 138 ? -14.265 2.054 12.026 1.00 92.06 138 ARG A O 1
ATOM 1119 N N . LEU A 1 139 ? -12.327 2.707 11.091 1.00 91.62 139 LEU A N 1
ATOM 1120 C CA . LEU A 1 139 ? -11.695 3.069 12.347 1.00 91.62 139 LEU A CA 1
ATOM 1121 C C . LEU A 1 139 ? -12.263 4.406 12.844 1.00 91.62 139 LEU A C 1
ATOM 1123 O O . LEU A 1 139 ? -12.211 5.395 12.117 1.00 91.62 139 LEU A O 1
ATOM 1127 N N . ARG A 1 140 ? -12.819 4.452 14.055 1.00 89.31 140 ARG A N 1
ATOM 1128 C CA . ARG A 1 140 ? -13.442 5.664 14.617 1.00 89.31 140 ARG A CA 1
ATOM 1129 C C . ARG A 1 140 ? -12.494 6.431 15.518 1.00 89.31 140 ARG A C 1
ATOM 1131 O O . ARG A 1 140 ? -12.219 7.604 15.296 1.00 89.31 140 ARG A O 1
ATOM 1138 N N . ASP A 1 141 ? -12.008 5.748 16.531 1.00 85.81 141 ASP A N 1
ATOM 1139 C CA . ASP A 1 141 ? -11.217 6.311 17.605 1.00 85.81 141 ASP A CA 1
ATOM 1140 C C . ASP A 1 141 ? -10.196 5.282 18.079 1.00 85.81 141 ASP A C 1
ATOM 1142 O O . ASP A 1 141 ? -10.201 4.104 17.692 1.00 85.81 141 ASP A O 1
ATOM 1146 N N . HIS A 1 142 ? -9.277 5.763 18.901 1.00 83.62 142 HIS A N 1
ATOM 1147 C CA . HIS A 1 142 ? -8.267 4.934 19.523 1.00 83.62 142 HIS A CA 1
ATOM 1148 C C . HIS A 1 142 ? -8.483 4.926 21.021 1.00 83.62 142 HIS A C 1
ATOM 1150 O O . HIS A 1 142 ? -8.862 5.927 21.624 1.00 83.62 142 HIS A O 1
ATOM 1156 N N . LEU A 1 143 ? -8.230 3.766 21.596 1.00 80.38 143 LEU A N 1
ATOM 1157 C CA . LEU A 1 143 ? -8.318 3.499 23.015 1.00 80.38 143 LEU A CA 1
ATOM 1158 C C . LEU A 1 143 ? -6.901 3.334 23.569 1.00 80.38 143 LEU A C 1
ATOM 1160 O O . LEU A 1 143 ? -5.911 3.272 22.830 1.00 80.38 143 LEU A O 1
ATOM 1164 N N . GLU A 1 144 ? -6.799 3.222 24.889 1.00 75.25 144 GLU A N 1
ATOM 1165 C CA . GLU A 1 144 ? -5.530 2.929 25.548 1.00 75.25 144 GLU A CA 1
ATOM 1166 C C . GLU A 1 144 ? -4.881 1.636 25.017 1.00 75.25 144 GLU A C 1
ATOM 1168 O O . GLU A 1 144 ? -5.537 0.749 24.463 1.00 75.25 144 GLU A O 1
ATOM 1173 N N . HIS A 1 145 ? -3.565 1.515 25.205 1.00 78.56 145 HIS A N 1
ATOM 1174 C CA . HIS A 1 145 ? -2.783 0.326 24.837 1.00 78.56 145 HIS A CA 1
ATOM 1175 C C . HIS A 1 145 ? -2.796 -0.044 23.344 1.00 78.56 145 HIS A C 1
ATOM 1177 O O . HIS A 1 145 ? -2.781 -1.221 22.991 1.00 78.56 145 HIS A O 1
ATOM 1183 N N . LEU A 1 146 ? -2.763 0.953 22.455 1.00 78.12 146 LEU A N 1
ATOM 1184 C CA . LEU A 1 146 ? -2.682 0.745 21.001 1.00 78.12 146 LEU A CA 1
ATOM 1185 C C . LEU A 1 146 ? -3.892 0.020 20.400 1.00 78.12 146 LEU A C 1
ATOM 1187 O O . LEU A 1 146 ? -3.782 -0.674 19.383 1.00 78.12 146 LEU A O 1
ATOM 1191 N N . LYS A 1 147 ? -5.051 0.199 21.032 1.00 85.88 147 LYS A N 1
ATOM 1192 C CA . LYS A 1 147 ? -6.313 -0.382 20.593 1.00 85.88 147 LYS A CA 1
ATOM 1193 C C . LYS A 1 147 ? -7.065 0.597 19.701 1.00 85.88 147 LYS A C 1
ATOM 1195 O O . LYS A 1 147 ? -7.062 1.802 19.931 1.00 85.88 147 LYS A O 1
ATOM 1200 N N . GLY A 1 148 ? -7.711 0.073 18.671 1.00 87.00 148 GLY A N 1
ATOM 1201 C CA . GLY A 1 148 ? -8.591 0.823 17.784 1.00 87.00 148 GLY A CA 1
ATOM 1202 C C . GLY A 1 148 ? -10.033 0.382 17.969 1.00 87.00 148 GLY A C 1
ATOM 1203 O O . GLY A 1 148 ? -10.298 -0.813 18.109 1.00 87.00 148 GLY A O 1
ATOM 1204 N N . ARG A 1 149 ? -10.968 1.329 17.943 1.00 90.38 149 ARG A N 1
ATOM 1205 C CA . ARG A 1 149 ? -12.394 1.021 17.848 1.00 90.38 149 ARG A CA 1
ATOM 1206 C C . ARG A 1 149 ? -12.806 1.031 16.381 1.00 90.38 149 ARG A C 1
ATOM 1208 O O . ARG A 1 149 ? -12.594 2.008 15.658 1.00 90.38 149 ARG A O 1
ATOM 1215 N N . LEU A 1 150 ? -13.391 -0.075 15.950 1.00 90.81 150 LEU A N 1
ATOM 1216 C CA . LEU A 1 150 ? -13.900 -0.281 14.606 1.00 90.81 150 LEU A CA 1
ATOM 1217 C C . LEU A 1 150 ? -15.426 -0.240 14.625 1.00 90.81 150 LEU A C 1
ATOM 1219 O O . LEU A 1 150 ? -16.039 -0.921 15.440 1.00 90.81 150 LEU A O 1
ATOM 1223 N N . GLU A 1 151 ? -16.027 0.515 13.714 1.00 91.19 151 GLU A N 1
ATOM 1224 C CA . GLU A 1 151 ? -17.472 0.537 13.476 1.00 91.19 151 GLU A CA 1
ATOM 1225 C C . GLU A 1 151 ? -17.781 -0.171 12.151 1.00 91.19 151 GLU A C 1
ATOM 1227 O O . GLU A 1 151 ? -17.196 0.171 11.123 1.00 91.19 151 GLU A O 1
ATOM 1232 N N . LEU A 1 152 ? -18.651 -1.179 12.178 1.00 88.12 152 LEU A N 1
ATOM 1233 C CA . LEU A 1 152 ? -19.028 -1.995 11.020 1.00 88.12 152 LEU A CA 1
ATOM 1234 C C . LEU A 1 152 ? -20.165 -1.361 10.211 1.00 88.12 152 LEU A C 1
ATOM 1236 O O . LEU A 1 152 ? -21.012 -0.663 10.775 1.00 88.12 152 LEU A O 1
ATOM 1240 N N . TYR A 1 153 ? -20.185 -1.662 8.909 1.00 84.50 153 TYR A N 1
ATOM 1241 C CA . TYR A 1 153 ? -21.292 -1.364 7.990 1.00 84.50 153 TYR A CA 1
ATOM 1242 C C . TYR A 1 153 ? -22.306 -2.499 7.915 1.00 84.50 153 TYR A C 1
ATOM 1244 O O . TYR A 1 153 ? -21.870 -3.674 7.938 1.00 84.50 153 TYR A O 1
#

Organism: NCBI:txid358040

Foldseek 3Di:
DDDWKKKKFKDDDPDADDDPPPPDDDDDDDDPDPDDDDDDDDDDDPPDDPDPDDDFQDKDWDFDPVDPDDDDGTDDIDTRHDDDPDDDDHDHIDMFMWTFPDAPDPFKTKTARRDDPPDPCVVQAQTWMAIPVRWIWGFHDADPPRITMTGTD

pLDDT: mean 70.89, std 21.47, range [24.56, 92.06]

Sequence (153 aa):
MDRRCTSHVDTKPKWPQFDSEESKKTDHWNFSLSSPLPLPLPVLPSSLWPIHLLPLGSFYVASRLELQAKGCRFSFHGHLTAIQSDSPRFFSRQKREGEVERVHDSRTLIVKNLFKKETKQSLFTGMEVRLSCGSIGRLRDHLEHLKGRLELY

InterPro domains:
  IPR049394 Selenocysteine-specific elongation factor, C-terminal RIFT domain [PF21131] (89-139)

Secondary structure (DSSP, 8-state):
-----EEEEE---SS----TT-SS----------S-PPPPPP---TTS-----PPTT-EEEEE-TT--SSS--EEEEEE-----SSPP------EEEEEEEEEEETTEEEEESSS-TT--GGGGTT-EEEETTS-EEEEEEEETTTEEEEEE-